Protein AF-A0AAU9SM28-F1 (afdb_monomer_lite)

Secondary structure (DSSP, 8-state):
----TTSSPPEEEEEETTTS---TT--HHHHHHHHHHHHHHTT--S-EEEEEEE-TTS-HHHHHTTTEEEEE--SHHHHHHHHHHHHH-TTTTT---SB---TTTTHHHHSS--

Organism: Thlaspi arvense (NCBI:txid13288)

Structure (mmCIF, N/CA/C/O backbone):
data_AF-A0AAU9SM28-F1
#
_entry.id   AF-A0AAU9SM28-F1
#
loop_
_atom_site.group_PDB
_atom_site.id
_atom_site.type_symbol
_atom_site.label_atom_id
_atom_site.label_alt_id
_atom_site.label_comp_id
_atom_site.label_asym_id
_atom_site.label_entity_id
_atom_site.label_seq_id
_atom_site.pdbx_PDB_ins_code
_atom_site.Cartn_x
_atom_site.Cartn_y
_atom_site.Cartn_z
_atom_site.occupancy
_atom_site.B_iso_or_equiv
_atom_site.auth_seq_id
_atom_site.auth_comp_id
_atom_site.auth_asym_id
_atom_site.auth_atom_id
_atom_site.pdbx_PDB_model_num
ATOM 1 N N . MET A 1 1 ? 11.052 -9.545 -29.480 1.00 44.94 1 MET A N 1
ATOM 2 C CA . MET A 1 1 ? 12.106 -9.578 -28.453 1.00 44.94 1 MET A CA 1
ATOM 3 C C . MET A 1 1 ? 11.352 -9.616 -27.153 1.00 44.94 1 MET A C 1
ATOM 5 O O . MET A 1 1 ? 10.772 -8.601 -26.790 1.00 44.94 1 MET A O 1
ATOM 9 N N . ASP A 1 2 ? 11.218 -10.806 -26.578 1.00 49.59 2 ASP A N 1
ATOM 10 C CA . ASP A 1 2 ? 10.585 -10.969 -25.275 1.00 49.59 2 ASP A CA 1
ATOM 11 C C . ASP A 1 2 ? 11.487 -10.261 -24.266 1.00 49.59 2 ASP A C 1
ATOM 13 O O . ASP A 1 2 ? 12.607 -10.699 -24.010 1.00 49.59 2 ASP A O 1
ATOM 17 N N . MET A 1 3 ? 11.062 -9.080 -23.817 1.00 53.72 3 MET A N 1
ATOM 18 C CA . MET A 1 3 ? 11.718 -8.398 -22.709 1.00 53.72 3 MET A CA 1
ATOM 19 C C . MET A 1 3 ? 11.421 -9.239 -21.474 1.00 53.72 3 MET A C 1
ATOM 21 O O . MET A 1 3 ? 10.258 -9.379 -21.095 1.00 53.72 3 MET A O 1
ATOM 25 N N . ASN A 1 4 ? 12.456 -9.855 -20.910 1.00 57.44 4 ASN A N 1
ATOM 26 C CA . ASN A 1 4 ? 12.329 -10.602 -19.670 1.00 57.44 4 ASN A CA 1
ATOM 27 C C . ASN A 1 4 ? 11.817 -9.654 -18.579 1.00 57.44 4 ASN A C 1
ATOM 29 O O . ASN A 1 4 ? 12.316 -8.541 -18.429 1.00 57.44 4 ASN A O 1
ATOM 33 N N . GLU A 1 5 ? 10.851 -10.127 -17.793 1.00 53.94 5 GLU A N 1
ATOM 34 C CA . GLU A 1 5 ? 10.268 -9.440 -16.625 1.00 53.94 5 GLU A CA 1
ATOM 35 C C . GLU A 1 5 ? 11.333 -8.973 -15.602 1.00 53.94 5 GLU A C 1
ATOM 37 O O . GLU A 1 5 ? 11.053 -8.144 -14.740 1.00 53.94 5 GLU A O 1
ATOM 42 N N . GLU A 1 6 ? 12.564 -9.486 -15.713 1.00 56.78 6 GLU A N 1
ATOM 43 C CA . GLU A 1 6 ? 13.721 -9.166 -14.87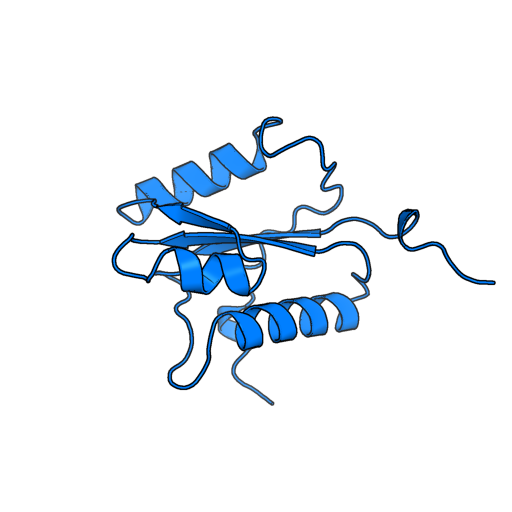2 1.00 56.78 6 GLU A CA 1
ATOM 44 C C . GLU A 1 6 ? 14.376 -7.800 -15.166 1.00 56.78 6 GLU A C 1
ATOM 46 O O . GLU A 1 6 ? 15.046 -7.275 -14.280 1.00 56.78 6 GLU A O 1
ATOM 51 N N . ASP A 1 7 ? 14.166 -7.196 -16.346 1.00 66.00 7 ASP A N 1
ATOM 52 C CA . ASP A 1 7 ? 14.769 -5.893 -16.706 1.00 66.00 7 ASP A CA 1
ATOM 53 C C . ASP A 1 7 ? 13.910 -4.679 -16.294 1.00 66.00 7 ASP A C 1
ATOM 55 O O . ASP A 1 7 ? 14.363 -3.530 -16.349 1.00 66.00 7 ASP A O 1
ATOM 59 N N . GLU A 1 8 ? 12.659 -4.896 -15.881 1.00 77.94 8 GLU A N 1
ATOM 60 C CA . GLU A 1 8 ? 11.769 -3.814 -15.465 1.00 77.94 8 GLU A CA 1
ATOM 61 C C . GLU A 1 8 ? 11.931 -3.490 -13.973 1.00 77.94 8 GLU A C 1
ATOM 63 O O . GLU A 1 8 ? 11.949 -4.361 -13.102 1.00 77.94 8 GLU A O 1
ATOM 68 N N . ALA A 1 9 ? 12.018 -2.195 -13.656 1.00 81.00 9 ALA A N 1
ATOM 69 C CA . ALA A 1 9 ? 12.221 -1.733 -12.289 1.00 81.00 9 ALA A CA 1
ATOM 70 C C . ALA A 1 9 ? 11.097 -2.202 -11.348 1.00 81.00 9 ALA A C 1
ATOM 72 O O . ALA A 1 9 ? 9.911 -1.937 -11.576 1.00 81.00 9 ALA A O 1
ATOM 73 N N . LYS A 1 10 ? 11.490 -2.847 -10.246 1.00 83.25 10 LYS A N 1
ATOM 74 C CA . LYS A 1 10 ? 10.568 -3.278 -9.191 1.00 83.25 10 LYS A CA 1
ATOM 75 C C . LYS A 1 10 ? 9.950 -2.079 -8.480 1.00 83.25 10 LYS A C 1
ATOM 77 O O . LYS A 1 10 ? 10.622 -1.078 -8.219 1.00 83.25 10 LYS A O 1
ATOM 82 N N . THR A 1 11 ? 8.675 -2.211 -8.131 1.00 84.56 11 THR A N 1
ATOM 83 C CA . THR A 1 11 ? 7.893 -1.177 -7.452 1.00 84.56 11 THR A CA 1
ATOM 84 C C . THR A 1 11 ? 7.370 -1.687 -6.116 1.00 84.56 11 THR A C 1
ATOM 86 O O . THR A 1 11 ? 6.781 -2.765 -6.028 1.00 84.56 11 THR A O 1
ATOM 89 N N . CYS A 1 12 ? 7.541 -0.876 -5.075 1.00 85.50 12 CYS A N 1
ATOM 90 C CA . CYS A 1 12 ? 7.094 -1.192 -3.723 1.00 85.50 12 CYS A CA 1
ATOM 91 C C . CYS A 1 12 ? 6.082 -0.144 -3.257 1.00 85.50 12 CYS A C 1
ATOM 93 O O . CYS A 1 12 ? 6.349 1.058 -3.290 1.00 85.50 12 CYS A O 1
ATOM 95 N N . VAL A 1 13 ? 4.898 -0.608 -2.862 1.00 86.25 13 VAL A N 1
ATOM 96 C CA . VAL A 1 13 ? 3.758 0.218 -2.464 1.00 86.25 13 VAL A CA 1
ATOM 97 C C . VAL A 1 13 ? 3.535 0.053 -0.969 1.00 86.25 13 VAL A C 1
ATOM 99 O O . VAL A 1 13 ? 3.286 -1.050 -0.490 1.00 86.25 13 VAL A O 1
ATOM 102 N N . PHE A 1 14 ? 3.600 1.165 -0.242 1.00 86.81 14 PHE A N 1
ATOM 103 C CA . PHE A 1 14 ? 3.306 1.239 1.187 1.00 86.81 14 PHE A CA 1
ATOM 104 C C . PHE A 1 14 ? 1.979 1.976 1.367 1.00 86.81 14 PHE A C 1
ATOM 106 O O . PHE A 1 14 ? 1.846 3.120 0.930 1.00 86.81 14 PHE A O 1
ATOM 113 N N . TRP A 1 15 ? 1.000 1.317 1.979 1.00 87.06 15 TRP A N 1
ATOM 114 C CA . TRP A 1 15 ? -0.390 1.767 2.006 1.00 87.06 15 TRP A CA 1
ATOM 115 C C . TRP A 1 15 ? -0.914 1.885 3.442 1.00 87.06 15 TRP A C 1
ATOM 117 O O . TRP A 1 15 ? -0.945 0.901 4.174 1.00 87.06 15 TRP A O 1
ATOM 127 N N . ASP A 1 16 ? -1.332 3.086 3.855 1.00 87.94 16 ASP A N 1
ATOM 128 C CA . ASP A 1 16 ? -2.056 3.300 5.117 1.00 87.94 16 ASP A CA 1
ATOM 129 C C . ASP A 1 16 ? -3.544 3.004 4.908 1.00 87.94 16 ASP A C 1
ATOM 131 O O . ASP A 1 16 ? -4.233 3.761 4.230 1.00 87.94 16 ASP A O 1
ATOM 135 N N . MET A 1 17 ? -4.053 1.912 5.472 1.00 85.94 17 MET A N 1
ATOM 136 C CA . MET A 1 17 ? -5.452 1.518 5.273 1.00 85.94 17 MET A CA 1
ATOM 137 C C . MET A 1 17 ? -6.439 2.319 6.118 1.00 85.94 17 MET A C 1
ATOM 139 O O . MET A 1 17 ? -7.637 2.253 5.874 1.00 85.94 17 MET A O 1
ATOM 143 N N . GLU A 1 18 ? -5.969 3.046 7.124 1.00 85.44 18 GLU A N 1
ATOM 144 C CA . GLU A 1 18 ? -6.845 3.852 7.972 1.00 85.44 18 GLU A CA 1
ATOM 145 C C . GLU A 1 18 ? -6.987 5.267 7.393 1.00 85.44 18 GLU A C 1
ATOM 147 O O . GLU A 1 18 ? -8.076 5.833 7.397 1.00 85.44 18 GLU A O 1
ATOM 152 N N . ASP A 1 19 ? -5.900 5.829 6.846 1.00 84.62 19 ASP A N 1
ATOM 153 C CA . ASP A 1 19 ? -5.944 7.104 6.113 1.00 84.62 19 ASP A CA 1
ATOM 154 C C . ASP A 1 19 ? -6.461 6.920 4.665 1.00 84.62 19 ASP A C 1
ATOM 156 O O . ASP A 1 19 ? -6.970 7.870 4.065 1.00 84.62 19 ASP A O 1
ATOM 160 N N . CYS A 1 20 ? -6.342 5.719 4.086 1.00 84.06 20 CYS A N 1
ATOM 161 C CA . CYS A 1 20 ? -6.832 5.367 2.747 1.00 84.06 20 CYS A CA 1
ATOM 162 C C . CYS A 1 20 ? -7.568 4.010 2.773 1.00 84.06 20 CYS A C 1
ATOM 164 O O . CYS A 1 20 ? -7.034 3.015 2.276 1.00 84.06 20 CYS A O 1
ATOM 166 N N . PRO A 1 21 ? -8.775 3.926 3.357 1.00 85.00 21 PRO A N 1
ATOM 167 C CA . PRO A 1 21 ? -9.503 2.666 3.478 1.00 85.00 21 PRO A CA 1
ATOM 168 C C . PRO A 1 21 ? -9.956 2.108 2.132 1.00 85.00 21 PRO A C 1
ATOM 170 O O . PRO A 1 21 ? -10.076 2.828 1.139 1.00 85.00 21 PRO A O 1
ATOM 173 N N . ILE A 1 22 ? -10.245 0.802 2.110 1.00 82.25 22 ILE A N 1
ATOM 174 C CA . ILE A 1 22 ? -10.870 0.177 0.944 1.00 82.25 22 ILE A CA 1
ATOM 175 C C . ILE A 1 22 ? -12.275 0.777 0.760 1.00 82.25 22 ILE A C 1
ATOM 177 O O . ILE A 1 22 ? -13.067 0.753 1.704 1.00 82.25 22 ILE A O 1
ATOM 181 N N . PRO A 1 23 ? -12.598 1.271 -0.445 1.00 81.12 23 PRO A N 1
ATOM 182 C CA . PRO A 1 23 ? -13.953 1.626 -0.859 1.00 81.12 23 PRO A CA 1
ATOM 183 C C . PRO A 1 23 ? -15.016 0.583 -0.497 1.00 81.12 23 PRO A C 1
ATOM 185 O O . PRO A 1 23 ? -14.785 -0.618 -0.651 1.00 81.12 23 PRO A O 1
ATOM 188 N N . GLU A 1 24 ? -16.225 1.021 -0.133 1.00 80.62 24 GLU A N 1
ATOM 189 C CA . GLU A 1 24 ? -17.355 0.094 -0.017 1.00 80.62 24 GLU A CA 1
ATOM 190 C C . GLU A 1 24 ? -17.573 -0.674 -1.330 1.00 80.62 24 GLU A C 1
ATOM 192 O O . GLU A 1 24 ? -17.517 -0.117 -2.426 1.00 80.62 24 GLU A O 1
ATOM 197 N N . GLY A 1 25 ? -17.803 -1.984 -1.219 1.00 80.25 25 GLY A N 1
ATOM 198 C CA . GLY A 1 25 ? -18.009 -2.865 -2.370 1.00 80.25 25 GLY A CA 1
ATOM 199 C C . GLY A 1 25 ? -16.730 -3.322 -3.081 1.00 80.25 25 GLY A C 1
ATOM 200 O O . GLY A 1 25 ? -16.815 -4.206 -3.935 1.00 80.25 25 GLY A O 1
ATOM 201 N N . LEU A 1 26 ? -15.551 -2.803 -2.718 1.00 84.00 26 LEU A N 1
ATOM 202 C CA . LEU A 1 26 ? -14.273 -3.337 -3.192 1.00 84.00 26 LEU A CA 1
ATOM 203 C C . LEU A 1 26 ? -13.658 -4.321 -2.197 1.00 84.00 26 LEU A C 1
ATOM 205 O O . LEU A 1 26 ? -13.885 -4.280 -0.992 1.00 84.00 26 LEU A O 1
ATOM 209 N N . ASN A 1 27 ? -12.846 -5.225 -2.742 1.00 87.56 27 ASN A N 1
ATOM 210 C CA . ASN A 1 27 ? -12.071 -6.204 -1.989 1.00 87.56 27 ASN A CA 1
ATOM 211 C C . ASN A 1 27 ? -10.560 -6.027 -2.251 1.00 87.56 27 ASN A C 1
ATOM 213 O O . ASN A 1 27 ? -10.185 -5.408 -3.252 1.00 87.56 27 ASN A O 1
ATOM 217 N N . PRO A 1 28 ? -9.673 -6.601 -1.416 1.00 88.19 28 PRO A N 1
ATOM 218 C CA . PRO A 1 28 ? -8.223 -6.507 -1.572 1.00 88.19 28 PRO A CA 1
ATOM 219 C C . PRO A 1 28 ? -7.713 -6.963 -2.941 1.00 88.19 28 PRO A C 1
ATOM 221 O O . PRO A 1 28 ? -6.786 -6.364 -3.471 1.00 88.19 28 PRO A O 1
ATOM 224 N N . HIS A 1 29 ? -8.354 -7.954 -3.570 1.00 90.75 29 HIS A N 1
ATOM 225 C CA . HIS A 1 29 ? -8.000 -8.387 -4.928 1.00 90.75 29 HIS A CA 1
ATOM 226 C C . HIS A 1 29 ? -8.265 -7.286 -5.964 1.00 90.75 29 HIS A C 1
ATOM 228 O O . HIS A 1 29 ? -7.467 -7.071 -6.875 1.00 90.75 29 HIS A O 1
ATOM 234 N N . SER A 1 30 ? -9.380 -6.570 -5.823 1.00 89.94 30 SER A N 1
ATOM 235 C CA . SER A 1 30 ? -9.727 -5.436 -6.683 1.00 89.94 30 SER A CA 1
ATOM 236 C C . SER A 1 30 ? -8.750 -4.285 -6.467 1.00 89.94 30 SER A C 1
ATOM 238 O O . SER A 1 30 ? -8.256 -3.715 -7.435 1.00 89.94 30 SER A O 1
ATOM 240 N N . VAL A 1 31 ? -8.394 -4.004 -5.210 1.00 87.88 31 VAL A N 1
ATOM 241 C CA . VAL A 1 31 ? -7.388 -2.991 -4.858 1.00 87.88 31 VAL A CA 1
ATOM 242 C C . VAL A 1 31 ? -6.024 -3.339 -5.456 1.00 87.88 31 VAL A C 1
ATOM 244 O O . VAL A 1 31 ? -5.437 -2.506 -6.141 1.00 87.88 31 VAL A O 1
ATOM 247 N N . TYR A 1 32 ? -5.557 -4.581 -5.293 1.00 90.06 32 TYR A N 1
ATOM 248 C CA . TYR A 1 32 ? -4.307 -5.063 -5.885 1.00 90.06 32 TYR A CA 1
ATOM 249 C C . TYR A 1 32 ? -4.286 -4.856 -7.406 1.00 90.06 32 TYR A C 1
ATOM 251 O O . TYR A 1 32 ? -3.343 -4.282 -7.957 1.00 90.06 32 TYR A O 1
ATOM 259 N N . ARG A 1 33 ? -5.358 -5.272 -8.096 1.00 91.06 33 ARG A N 1
ATOM 260 C CA . ARG A 1 33 ? -5.489 -5.110 -9.552 1.00 91.06 33 ARG A CA 1
ATOM 261 C C . ARG A 1 33 ? -5.489 -3.643 -9.974 1.00 91.06 33 ARG A C 1
ATOM 263 O O . ARG A 1 33 ? -4.813 -3.307 -10.943 1.00 91.06 33 ARG A O 1
ATOM 270 N N . ASN A 1 34 ? -6.208 -2.785 -9.254 1.00 88.56 34 ASN A N 1
ATOM 271 C CA . ASN A 1 34 ? -6.289 -1.357 -9.554 1.00 88.56 34 ASN A CA 1
ATOM 272 C C . ASN A 1 34 ? -4.935 -0.668 -9.369 1.00 88.56 34 ASN A C 1
ATOM 274 O O . ASN A 1 34 ? -4.522 0.099 -10.236 1.00 88.56 34 ASN A O 1
ATOM 278 N N . ILE A 1 35 ? -4.209 -0.988 -8.293 1.00 86.94 35 ILE A N 1
ATOM 279 C CA . ILE A 1 35 ? -2.857 -0.470 -8.055 1.00 86.94 35 ILE A CA 1
ATOM 280 C C . ILE A 1 35 ? -1.918 -0.911 -9.182 1.00 86.94 35 ILE A C 1
ATOM 282 O O . ILE A 1 35 ? -1.250 -0.066 -9.777 1.00 86.94 35 ILE A O 1
ATOM 286 N N . ARG A 1 36 ? -1.907 -2.203 -9.547 1.00 88.19 36 ARG A N 1
ATOM 287 C CA . ARG A 1 36 ? -1.088 -2.689 -10.671 1.00 88.19 36 ARG A CA 1
ATOM 288 C C . ARG A 1 36 ? -1.441 -2.012 -11.993 1.00 88.19 36 ARG A C 1
ATOM 290 O O . ARG A 1 36 ? -0.537 -1.616 -12.721 1.00 88.19 36 ARG A O 1
ATOM 297 N N . ALA A 1 37 ? -2.727 -1.854 -12.300 1.00 87.62 37 ALA A N 1
ATOM 298 C CA . ALA A 1 37 ? -3.170 -1.191 -13.524 1.00 87.62 37 ALA A CA 1
ATOM 299 C C . ALA A 1 37 ? -2.744 0.287 -13.556 1.00 87.62 37 ALA A C 1
ATOM 301 O O . ALA A 1 37 ? -2.219 0.759 -14.563 1.00 87.62 37 ALA A O 1
ATOM 302 N N . ALA A 1 38 ? -2.904 1.009 -12.443 1.00 86.25 38 ALA A N 1
ATOM 303 C CA . ALA A 1 38 ? -2.490 2.404 -12.327 1.00 86.25 38 ALA A CA 1
ATOM 304 C C . ALA A 1 38 ? -0.968 2.575 -12.475 1.00 86.25 38 ALA A C 1
ATOM 306 O O . ALA A 1 38 ? -0.515 3.505 -13.145 1.00 86.25 38 ALA A O 1
ATOM 307 N N . LEU A 1 39 ? -0.178 1.667 -11.893 1.00 85.25 39 LEU A N 1
ATOM 308 C CA . LEU A 1 39 ? 1.279 1.638 -12.035 1.00 85.25 39 LEU A CA 1
ATOM 309 C C . LEU A 1 39 ? 1.702 1.345 -13.482 1.00 85.25 39 LEU A C 1
ATOM 311 O O . LEU A 1 39 ? 2.496 2.099 -14.048 1.00 85.25 39 LEU A O 1
ATOM 315 N N . ALA A 1 40 ? 1.098 0.339 -14.119 1.00 86.62 40 ALA A N 1
ATOM 316 C CA . ALA A 1 40 ? 1.377 -0.018 -15.509 1.00 86.62 40 ALA A CA 1
ATOM 317 C C . ALA A 1 40 ? 1.035 1.118 -16.489 1.00 86.62 40 ALA A C 1
ATOM 319 O O . ALA A 1 40 ? 1.806 1.384 -17.415 1.00 86.62 40 ALA A O 1
ATOM 320 N N . ASN A 1 41 ? -0.070 1.836 -16.254 1.00 86.38 41 ASN A N 1
ATOM 321 C CA . ASN A 1 41 ? -0.464 3.016 -17.035 1.00 86.38 41 ASN A CA 1
ATOM 322 C C . ASN A 1 41 ? 0.540 4.173 -16.909 1.00 86.38 41 ASN A C 1
ATOM 324 O O . ASN A 1 41 ? 0.662 4.982 -17.826 1.00 86.38 41 ASN A O 1
ATOM 328 N N . LYS A 1 42 ? 1.285 4.239 -15.800 1.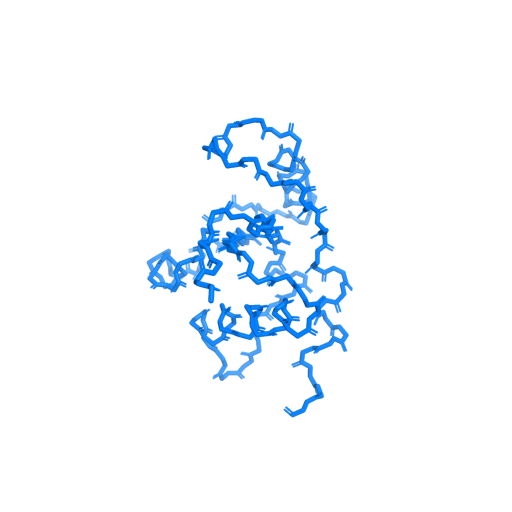00 82.12 42 LYS A N 1
ATOM 329 C CA . LYS A 1 42 ? 2.393 5.184 -15.595 1.00 82.12 42 LYS A CA 1
ATOM 330 C C . LYS A 1 42 ? 3.743 4.667 -16.111 1.00 82.12 42 LYS A C 1
ATOM 332 O O . LYS A 1 42 ? 4.738 5.372 -15.994 1.00 82.12 42 LYS A O 1
ATOM 337 N N . GLY A 1 43 ? 3.781 3.466 -16.692 1.00 83.88 43 GLY A N 1
ATOM 338 C CA . GLY A 1 43 ? 4.993 2.844 -17.229 1.00 83.88 43 GLY A CA 1
ATOM 339 C C . GLY A 1 43 ? 5.757 1.962 -16.237 1.00 83.88 43 GLY A C 1
ATOM 340 O O . GLY A 1 43 ? 6.767 1.382 -16.621 1.00 83.88 43 GLY A O 1
ATOM 341 N N . TYR A 1 44 ? 5.276 1.804 -15.000 1.00 84.31 44 TYR A N 1
ATOM 342 C CA . TYR A 1 44 ? 5.850 0.873 -14.025 1.00 84.31 44 TYR A CA 1
ATOM 343 C C . TYR A 1 44 ? 5.249 -0.515 -14.238 1.00 84.31 44 TYR A C 1
ATOM 345 O O . TYR A 1 44 ? 4.151 -0.811 -13.765 1.00 84.31 44 TYR A O 1
ATOM 353 N N . ARG A 1 45 ? 5.939 -1.342 -15.020 1.00 85.44 45 ARG A N 1
ATOM 354 C CA . ARG A 1 45 ? 5.430 -2.650 -15.456 1.00 85.44 45 ARG A CA 1
ATOM 355 C C . ARG A 1 45 ? 6.074 -3.843 -14.745 1.00 85.44 45 ARG A C 1
ATOM 357 O O . ARG A 1 45 ? 5.474 -4.917 -14.751 1.00 85.44 45 ARG A O 1
ATOM 364 N N . GLY A 1 46 ? 7.188 -3.607 -14.047 1.00 85.38 46 GLY A N 1
ATOM 365 C CA . GLY A 1 46 ? 7.909 -4.624 -13.290 1.00 85.38 46 GLY A CA 1
ATOM 366 C C . GLY A 1 46 ? 7.145 -5.150 -12.075 1.00 85.38 46 GLY A C 1
ATOM 367 O O . GLY A 1 46 ? 5.994 -4.791 -11.804 1.00 85.38 46 GLY A O 1
ATOM 368 N N . GLU A 1 47 ? 7.814 -6.014 -11.314 1.00 86.94 47 GLU A N 1
ATOM 369 C CA . GLU A 1 47 ? 7.246 -6.652 -10.126 1.00 86.94 47 GLU A CA 1
ATOM 370 C C . GLU A 1 47 ? 6.700 -5.614 -9.125 1.00 86.94 47 GLU A C 1
ATOM 372 O O . GLU A 1 47 ? 7.399 -4.671 -8.745 1.00 86.94 47 GLU A O 1
ATOM 377 N N . VAL A 1 48 ? 5.456 -5.806 -8.666 1.00 86.75 48 VAL A N 1
ATOM 378 C CA . VAL A 1 48 ? 4.797 -4.928 -7.686 1.00 86.75 48 VAL A CA 1
ATOM 379 C C . VAL A 1 48 ? 4.626 -5.664 -6.364 1.00 86.75 48 VAL A C 1
ATOM 381 O O . VAL A 1 48 ? 3.929 -6.676 -6.298 1.00 86.75 48 VAL A O 1
ATOM 384 N N . THR A 1 49 ? 5.217 -5.121 -5.301 1.00 88.19 49 THR A N 1
ATOM 385 C CA . THR A 1 49 ? 5.005 -5.571 -3.917 1.00 88.19 49 THR A CA 1
ATOM 386 C C . THR A 1 49 ? 4.148 -4.546 -3.180 1.00 88.19 49 THR A C 1
ATOM 388 O O . THR A 1 49 ? 4.439 -3.353 -3.244 1.00 88.19 49 THR A O 1
ATOM 391 N N . ILE A 1 50 ? 3.093 -4.988 -2.488 1.00 88.81 50 ILE A N 1
ATOM 392 C CA . ILE A 1 50 ? 2.172 -4.106 -1.756 1.00 88.81 50 ILE A CA 1
ATOM 393 C C . ILE A 1 50 ? 2.157 -4.493 -0.278 1.00 88.81 50 ILE A C 1
ATOM 395 O O . ILE A 1 50 ? 1.834 -5.630 0.067 1.00 88.81 50 ILE A O 1
ATOM 399 N N . THR A 1 51 ? 2.451 -3.523 0.582 1.00 88.69 51 THR A N 1
ATOM 400 C CA . THR A 1 51 ? 2.415 -3.653 2.038 1.00 88.69 51 THR A CA 1
ATOM 401 C C . THR A 1 51 ? 1.394 -2.679 2.606 1.00 88.69 51 THR A C 1
ATOM 403 O O . THR A 1 51 ? 1.524 -1.462 2.460 1.00 88.69 51 THR A O 1
ATOM 406 N N . ALA A 1 52 ? 0.375 -3.222 3.259 1.00 88.50 52 ALA A N 1
ATOM 407 C CA . ALA A 1 52 ? -0.700 -2.482 3.887 1.00 88.50 52 ALA A CA 1
ATOM 408 C C . ALA A 1 52 ? -0.475 -2.373 5.400 1.00 88.50 52 ALA A C 1
ATOM 410 O O . ALA A 1 52 ? -0.078 -3.338 6.049 1.00 88.50 52 ALA A O 1
ATOM 411 N N . TYR A 1 53 ? -0.756 -1.206 5.969 1.00 88.81 53 TYR A N 1
ATOM 412 C CA . TYR A 1 53 ? -0.600 -0.905 7.388 1.00 88.81 53 TYR A CA 1
ATOM 413 C C . TYR A 1 53 ? -1.951 -0.512 7.972 1.00 88.81 53 TYR A C 1
ATOM 415 O O . TYR A 1 53 ? -2.548 0.476 7.545 1.00 88.81 53 TYR A O 1
ATOM 423 N N . GLY A 1 54 ? -2.425 -1.266 8.956 1.00 86.56 54 GLY A N 1
ATOM 424 C CA . GLY A 1 54 ? -3.734 -1.058 9.579 1.00 86.56 54 GLY A CA 1
ATOM 425 C C . GLY A 1 54 ? -4.034 -2.136 10.614 1.00 86.56 54 GLY A C 1
ATOM 426 O O . GLY A 1 54 ? -3.187 -2.992 10.870 1.00 86.56 54 GLY A O 1
ATOM 427 N N . ASP A 1 55 ? -5.200 -2.081 11.254 1.00 78.81 55 ASP A N 1
ATOM 428 C CA . ASP A 1 55 ? -5.468 -2.918 12.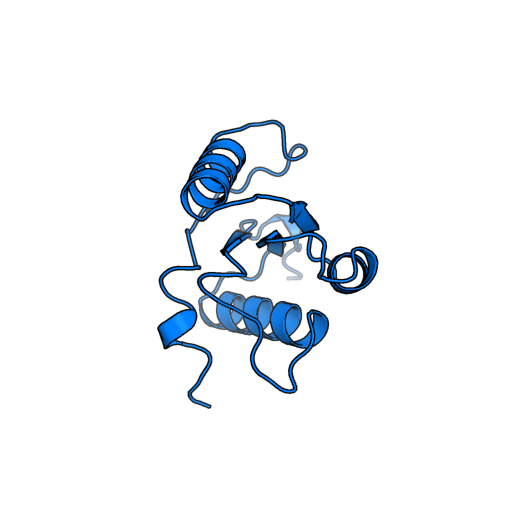430 1.00 78.81 55 ASP A CA 1
ATOM 429 C C . ASP A 1 55 ? -5.932 -4.360 12.108 1.00 78.81 55 ASP A C 1
ATOM 431 O O . ASP A 1 55 ? -6.522 -4.648 11.065 1.00 78.81 55 ASP A O 1
ATOM 435 N N . LYS A 1 56 ? -5.706 -5.286 13.055 1.00 57.50 56 LYS A N 1
ATOM 436 C CA . LYS A 1 56 ? -5.941 -6.748 12.939 1.00 57.50 56 LYS A CA 1
ATOM 437 C C . LYS A 1 56 ? -7.409 -7.169 12.853 1.00 57.50 56 LYS A C 1
ATOM 439 O O . LYS A 1 56 ? -7.689 -8.350 12.656 1.00 57.50 56 LYS A O 1
ATOM 444 N N . ASN A 1 57 ? -8.344 -6.236 13.030 1.00 57.97 57 ASN A N 1
ATOM 445 C CA . ASN A 1 57 ? -9.774 -6.519 12.865 1.00 57.97 57 ASN A CA 1
ATOM 446 C C . ASN A 1 57 ? -10.129 -6.807 11.398 1.00 57.97 57 ASN A C 1
ATOM 448 O O . ASN A 1 57 ? -11.207 -7.318 11.102 1.00 57.97 57 ASN A O 1
ATOM 452 N N . GLN A 1 58 ? -9.205 -6.516 10.484 1.00 62.53 58 GLN A N 1
ATOM 453 C CA . GLN A 1 58 ? -9.248 -6.985 9.115 1.00 62.53 58 GLN A CA 1
ATOM 454 C C . GLN A 1 58 ? -8.721 -8.423 9.051 1.00 62.53 58 GLN A C 1
ATOM 456 O O . GLN A 1 58 ? -7.631 -8.716 9.534 1.00 62.53 58 GLN A O 1
ATOM 461 N N . ILE A 1 59 ? -9.520 -9.333 8.487 1.00 62.72 59 ILE A N 1
ATOM 462 C CA . ILE A 1 59 ? -9.255 -10.780 8.449 1.00 62.72 59 ILE A CA 1
ATOM 463 C C . ILE A 1 59 ? -7.851 -11.026 7.850 1.00 62.72 59 ILE A C 1
ATOM 465 O O . ILE A 1 59 ? -7.682 -10.798 6.652 1.00 62.72 59 ILE A O 1
ATOM 469 N N . PRO A 1 60 ? -6.853 -11.504 8.623 1.00 59.75 60 PRO A N 1
ATOM 470 C CA . PRO A 1 60 ? -5.454 -11.553 8.177 1.00 59.75 60 PRO A CA 1
ATOM 471 C C . PRO A 1 60 ? -5.227 -12.320 6.861 1.00 59.75 60 PRO A C 1
ATOM 473 O O . PRO A 1 60 ? -4.461 -11.878 6.013 1.00 59.75 60 PRO A O 1
ATOM 476 N N . GLY A 1 61 ? -5.987 -13.392 6.607 1.00 72.50 61 GLY A N 1
ATOM 477 C CA . GLY A 1 61 ? -5.898 -14.150 5.349 1.00 72.50 61 GLY A CA 1
ATOM 478 C C . GLY A 1 61 ? -6.534 -13.469 4.126 1.00 72.50 61 GLY A C 1
ATOM 479 O O . GLY A 1 61 ? -6.291 -13.869 2.988 1.00 72.50 61 GLY A O 1
ATOM 480 N N . TYR A 1 62 ? -7.353 -12.434 4.324 1.00 82.12 62 TYR A N 1
ATOM 481 C CA . TYR A 1 62 ? -8.076 -11.769 3.239 1.00 82.12 62 TYR A CA 1
ATOM 482 C C . TYR A 1 62 ? -7.156 -10.918 2.355 1.00 82.12 62 TYR A C 1
ATOM 484 O O . TYR A 1 62 ? -7.338 -10.879 1.140 1.00 82.12 62 TYR A O 1
ATOM 492 N N . PHE A 1 63 ? -6.136 -10.295 2.947 1.00 86.75 63 PHE A N 1
ATOM 493 C CA . PHE A 1 63 ? -5.137 -9.500 2.228 1.00 86.75 63 PHE A CA 1
ATOM 494 C C . PHE A 1 63 ? -4.027 -10.369 1.645 1.00 86.75 63 PHE A C 1
ATOM 496 O O . PHE A 1 63 ? -3.671 -10.207 0.478 1.00 86.75 63 PHE A O 1
ATOM 503 N N . GLU A 1 64 ? -3.554 -11.349 2.415 1.00 87.75 64 GLU A N 1
ATOM 504 C CA . GLU A 1 64 ? -2.507 -12.272 1.974 1.00 87.75 64 GLU A CA 1
ATOM 505 C C . GLU A 1 64 ? -2.941 -13.067 0.734 1.00 87.75 64 GLU A C 1
ATOM 507 O O . GLU A 1 64 ? -2.172 -13.191 -0.216 1.00 87.75 64 GLU A O 1
ATOM 512 N N . SER A 1 65 ? -4.204 -13.516 0.681 1.00 89.94 65 SER A N 1
ATOM 513 C CA . SER A 1 65 ? -4.754 -14.196 -0.506 1.00 89.94 65 SER A CA 1
ATOM 514 C C . SER A 1 65 ? -4.761 -13.325 -1.771 1.00 89.94 65 SER A C 1
ATOM 516 O O . SER A 1 65 ? -4.672 -13.857 -2.874 1.00 89.94 65 SER A O 1
ATOM 518 N N . ALA A 1 66 ? -4.804 -11.997 -1.617 1.00 90.25 66 ALA A N 1
ATOM 519 C CA . ALA A 1 66 ? -4.719 -11.035 -2.712 1.00 90.25 66 ALA A CA 1
ATOM 520 C C . ALA A 1 66 ? -3.274 -10.654 -3.086 1.00 90.25 66 ALA A C 1
ATOM 522 O O . ALA A 1 66 ? -3.082 -9.841 -3.989 1.00 90.25 66 ALA A O 1
ATOM 523 N N . GLY A 1 67 ? -2.264 -11.196 -2.394 1.00 90.44 67 GLY A N 1
ATOM 524 C CA . GLY A 1 67 ? -0.861 -10.818 -2.575 1.00 90.44 67 GLY A CA 1
ATOM 525 C C . GLY A 1 67 ? -0.487 -9.488 -1.914 1.00 90.44 67 GLY A C 1
ATOM 526 O O . GLY A 1 67 ? 0.446 -8.825 -2.367 1.00 90.44 67 GLY A O 1
ATOM 527 N N . ILE A 1 68 ? -1.222 -9.074 -0.874 1.00 89.31 68 ILE A N 1
ATOM 528 C CA . ILE A 1 68 ? -0.949 -7.863 -0.092 1.00 89.31 68 ILE A CA 1
ATOM 529 C C . ILE A 1 68 ? -0.478 -8.267 1.308 1.00 89.31 68 ILE A C 1
ATOM 531 O O . ILE A 1 68 ? -1.198 -8.942 2.042 1.00 89.31 68 ILE A O 1
ATOM 535 N N . SER A 1 69 ? 0.711 -7.811 1.700 1.00 89.44 69 SER A N 1
ATOM 536 C CA . SER A 1 69 ? 1.256 -8.047 3.039 1.00 89.44 69 SER A CA 1
ATOM 537 C C . SER A 1 69 ? 0.601 -7.110 4.047 1.00 89.44 69 SER A C 1
ATOM 539 O O . SER A 1 69 ? 0.740 -5.894 3.931 1.00 89.44 69 SER A O 1
ATOM 541 N N . LEU A 1 70 ? -0.088 -7.651 5.052 1.00 87.94 70 LEU A N 1
ATOM 542 C CA . LEU A 1 70 ? -0.703 -6.856 6.114 1.00 87.94 70 LEU A CA 1
ATOM 543 C C . LEU A 1 70 ? 0.237 -6.729 7.319 1.00 87.94 70 LEU A C 1
ATOM 545 O O . LEU A 1 70 ? 0.578 -7.719 7.963 1.00 87.94 70 LEU A O 1
ATOM 549 N N . ILE A 1 71 ? 0.611 -5.498 7.667 1.00 88.06 71 ILE A N 1
ATOM 550 C CA . ILE A 1 71 ? 1.382 -5.174 8.865 1.00 88.06 71 ILE A CA 1
ATOM 551 C C . ILE A 1 71 ? 0.472 -4.474 9.879 1.00 88.06 71 ILE A C 1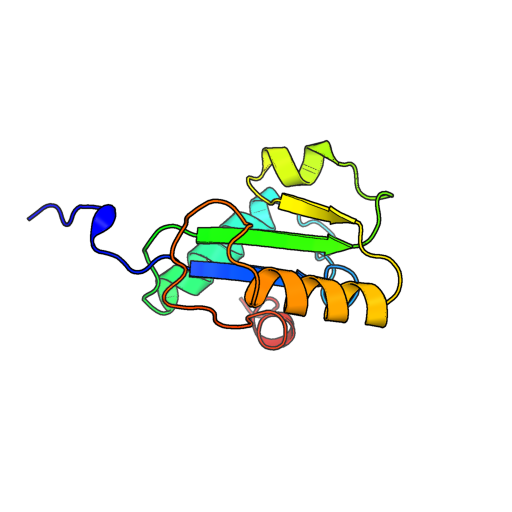
ATOM 553 O O . ILE A 1 71 ? 0.099 -3.313 9.687 1.00 88.06 71 ILE A O 1
ATOM 557 N N . PRO A 1 72 ? 0.168 -5.134 11.009 1.00 85.56 72 PRO A N 1
ATOM 558 C CA . PRO A 1 72 ? -0.501 -4.501 12.128 1.00 85.56 72 PRO A CA 1
ATOM 559 C C . PRO A 1 72 ? 0.312 -3.325 12.653 1.00 85.56 72 PRO A C 1
ATOM 561 O O . PRO A 1 72 ? 1.420 -3.498 13.169 1.00 85.56 72 PRO A O 1
ATOM 564 N N . ALA A 1 73 ? -0.243 -2.128 12.551 1.00 81.19 73 ALA A N 1
ATOM 565 C CA . ALA A 1 73 ? 0.373 -0.935 13.098 1.00 81.19 73 ALA A CA 1
ATOM 566 C C . ALA A 1 73 ? -0.732 -0.047 13.673 1.00 81.19 73 ALA A C 1
ATOM 568 O O . ALA A 1 73 ? -1.713 0.222 12.992 1.00 81.19 73 ALA A O 1
ATOM 569 N N . GLY A 1 74 ? -0.586 0.309 14.954 1.00 83.44 74 GLY A N 1
ATOM 570 C CA . GLY A 1 74 ? -1.651 0.877 15.788 1.00 83.44 74 GLY A CA 1
ATOM 571 C C . GLY A 1 74 ? -2.113 2.270 15.357 1.00 83.44 74 GLY A C 1
ATOM 572 O O . GLY A 1 74 ? -2.686 2.458 14.287 1.00 83.44 74 GLY A O 1
ATOM 573 N N . ASP A 1 75 ? -1.904 3.274 16.206 1.00 88.62 75 ASP A N 1
ATOM 574 C CA . ASP A 1 75 ? -2.307 4.640 15.869 1.00 88.62 75 ASP A CA 1
ATOM 575 C C . ASP A 1 75 ? -1.565 5.195 14.633 1.00 88.62 75 ASP A C 1
ATOM 577 O O . ASP A 1 75 ? -0.572 4.641 14.151 1.00 88.62 75 ASP A O 1
ATOM 581 N N . LYS A 1 76 ? -2.045 6.334 14.121 1.00 85.88 76 LYS A N 1
ATOM 582 C CA . LYS A 1 76 ? -1.494 7.009 12.935 1.00 85.88 76 LYS A CA 1
ATOM 583 C C . LYS A 1 76 ? 0.021 7.207 13.009 1.00 85.88 76 LYS A C 1
ATOM 585 O O . LYS A 1 76 ? 0.725 7.049 12.012 1.00 85.88 76 LYS A O 1
ATOM 590 N N . TYR A 1 77 ? 0.539 7.541 14.186 1.00 87.31 77 TYR A N 1
ATOM 591 C CA . TYR A 1 77 ? 1.962 7.775 14.363 1.00 87.31 77 TYR A CA 1
ATOM 592 C C . TYR A 1 77 ? 2.756 6.462 14.357 1.00 87.31 77 TYR A C 1
ATOM 594 O O . TYR A 1 77 ? 3.834 6.401 13.760 1.00 87.31 77 TYR A O 1
ATOM 602 N N . ALA A 1 78 ? 2.217 5.395 14.951 1.00 89.25 78 ALA A N 1
ATOM 603 C CA . ALA A 1 78 ? 2.790 4.057 14.877 1.00 89.25 78 ALA A CA 1
ATOM 604 C C . ALA A 1 78 ? 2.837 3.535 13.430 1.00 89.25 78 ALA A C 1
ATOM 606 O O . ALA A 1 78 ? 3.882 3.029 13.014 1.00 89.25 78 ALA A O 1
ATOM 607 N N . ARG A 1 79 ? 1.763 3.719 12.647 1.00 88.19 79 ARG A N 1
ATOM 608 C CA . ARG A 1 79 ? 1.714 3.354 11.216 1.00 88.19 79 ARG A CA 1
ATOM 609 C C . ARG A 1 79 ? 2.735 4.119 10.391 1.00 88.19 79 ARG A C 1
ATOM 611 O O . ARG A 1 79 ? 3.569 3.501 9.734 1.00 88.19 79 ARG A O 1
ATOM 618 N N . PHE A 1 80 ? 2.759 5.446 10.510 1.00 84.38 80 PHE A N 1
ATOM 619 C CA . PHE A 1 80 ? 3.730 6.284 9.805 1.00 84.38 80 PHE A CA 1
ATOM 620 C C . PHE A 1 80 ? 5.178 5.923 10.163 1.00 84.38 80 PHE A C 1
ATOM 622 O O . PHE A 1 80 ? 6.034 5.768 9.289 1.00 84.38 80 PHE A O 1
ATOM 629 N N . ARG A 1 81 ? 5.467 5.746 11.461 1.00 85.81 81 ARG A N 1
ATOM 630 C CA . ARG A 1 81 ? 6.790 5.324 11.933 1.00 85.81 81 ARG A CA 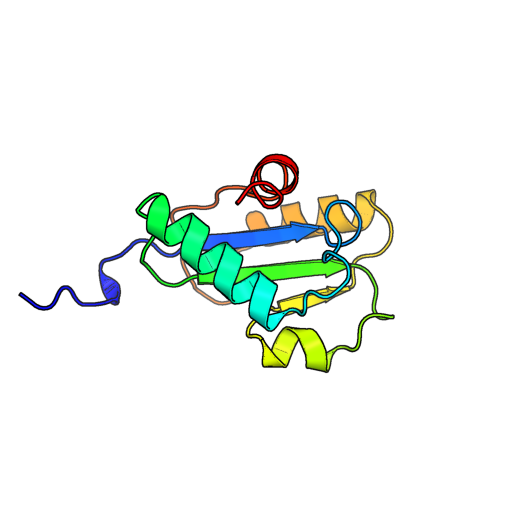1
ATOM 631 C C . ARG A 1 81 ? 7.167 3.971 11.334 1.00 85.81 81 ARG A C 1
ATOM 633 O O . ARG A 1 81 ? 8.314 3.812 10.925 1.00 85.81 81 ARG A O 1
ATOM 640 N N . ARG A 1 82 ? 6.231 3.019 11.287 1.00 87.75 82 ARG A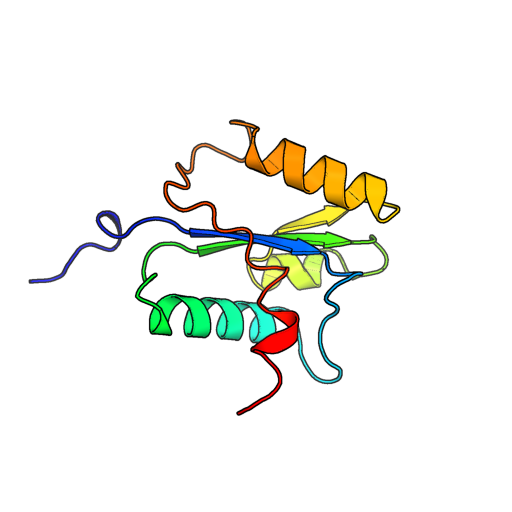 N 1
ATOM 641 C CA . ARG A 1 82 ? 6.463 1.681 10.742 1.00 87.75 82 ARG A CA 1
ATOM 642 C C . ARG A 1 82 ? 6.727 1.718 9.238 1.00 87.75 82 ARG A C 1
ATOM 644 O O . ARG A 1 82 ? 7.764 1.210 8.836 1.00 87.75 82 ARG A O 1
ATOM 651 N N . MET A 1 83 ? 5.886 2.389 8.447 1.00 86.12 83 MET A N 1
ATOM 652 C CA . MET A 1 83 ? 6.117 2.588 7.007 1.00 86.12 83 MET A CA 1
ATOM 653 C C . MET A 1 83 ? 7.489 3.187 6.733 1.00 86.12 83 MET A C 1
ATOM 655 O O . MET A 1 83 ? 8.217 2.722 5.865 1.00 86.12 83 MET A O 1
ATOM 659 N N . ARG A 1 84 ? 7.871 4.210 7.505 1.00 82.25 84 ARG A N 1
ATOM 660 C CA . ARG A 1 84 ? 9.188 4.828 7.373 1.00 82.25 84 ARG A CA 1
ATOM 661 C C . ARG A 1 84 ? 10.303 3.835 7.698 1.00 82.25 84 ARG A C 1
ATOM 663 O O . ARG A 1 84 ? 11.300 3.809 6.997 1.00 82.25 84 ARG A O 1
ATOM 670 N N . LEU A 1 85 ? 10.173 3.040 8.756 1.00 83.62 85 LEU A N 1
ATOM 671 C CA . LEU A 1 85 ? 11.187 2.034 9.081 1.00 83.62 85 LEU A CA 1
ATOM 672 C C . LEU A 1 85 ? 11.299 0.981 7.982 1.00 83.62 85 LEU A C 1
ATOM 674 O O . LEU A 1 85 ? 12.407 0.663 7.582 1.00 83.62 85 LEU A O 1
ATOM 678 N N . ASP A 1 86 ? 10.178 0.500 7.465 1.00 81.69 86 ASP A N 1
ATOM 679 C CA . ASP A 1 86 ? 10.137 -0.516 6.416 1.00 81.69 86 ASP A CA 1
ATOM 680 C C . ASP A 1 86 ? 10.671 0.012 5.072 1.00 81.69 86 ASP A C 1
ATOM 682 O O . ASP A 1 86 ? 11.353 -0.715 4.362 1.00 81.69 86 ASP A O 1
ATOM 686 N N . PHE A 1 87 ? 10.459 1.295 4.763 1.00 76.56 87 PHE A N 1
ATOM 687 C CA . PHE A 1 87 ? 11.051 1.966 3.600 1.00 76.56 87 PHE A CA 1
ATOM 688 C C . PHE A 1 87 ? 12.583 2.058 3.682 1.00 76.56 87 PHE A C 1
ATOM 690 O O . PHE A 1 87 ? 13.267 1.953 2.669 1.00 76.56 87 PHE A O 1
ATOM 697 N N . TRP A 1 88 ? 13.123 2.305 4.879 1.00 69.31 88 TRP A N 1
ATOM 698 C CA . TRP A 1 88 ? 14.562 2.489 5.104 1.00 69.31 88 TRP A CA 1
ATOM 699 C C . TRP A 1 88 ? 15.278 1.197 5.534 1.00 69.31 88 TRP A C 1
ATOM 701 O O . TRP A 1 88 ? 16.503 1.196 5.659 1.00 69.31 88 TRP A O 1
ATOM 711 N N . SER A 1 89 ? 14.543 0.110 5.791 1.00 63.91 89 SER A N 1
ATOM 712 C CA . SER A 1 89 ? 15.109 -1.140 6.294 1.00 63.91 89 SER A CA 1
ATOM 713 C C . SER A 1 89 ? 15.478 -2.092 5.154 1.00 63.91 89 SER A C 1
ATOM 715 O O . SER A 1 89 ? 14.641 -2.372 4.300 1.00 63.91 89 SER A O 1
ATOM 717 N N . PRO A 1 90 ? 16.673 -2.704 5.187 1.00 54.50 90 PRO A N 1
ATOM 718 C CA . PRO A 1 90 ? 17.049 -3.760 4.249 1.00 54.50 90 PRO A CA 1
ATOM 719 C C . PRO A 1 90 ? 16.372 -5.119 4.533 1.00 54.50 90 PRO A C 1
ATOM 721 O O . PRO A 1 90 ? 16.630 -6.085 3.821 1.00 54.50 90 PRO A O 1
ATOM 724 N N . THR A 1 91 ? 15.544 -5.244 5.582 1.00 48.94 91 THR A N 1
ATOM 725 C CA . THR A 1 91 ? 15.005 -6.540 6.051 1.00 48.94 91 THR A CA 1
ATOM 726 C C . THR A 1 91 ? 13.624 -6.934 5.528 1.00 48.94 91 THR A C 1
ATOM 728 O O . THR A 1 91 ? 13.169 -8.028 5.862 1.00 48.94 91 THR A O 1
ATOM 731 N N . ILE A 1 92 ? 12.964 -6.135 4.682 1.00 51.72 92 ILE A N 1
ATOM 732 C CA . ILE A 1 92 ? 11.862 -6.670 3.863 1.00 51.72 92 ILE A CA 1
ATOM 733 C C . ILE A 1 92 ? 12.506 -7.395 2.679 1.00 51.72 92 ILE A C 1
ATOM 735 O O . ILE A 1 92 ? 12.703 -6.819 1.618 1.00 51.72 92 ILE A O 1
ATOM 739 N N . GLU A 1 93 ? 12.957 -8.621 2.956 1.00 46.50 93 GLU A N 1
ATOM 740 C CA . GLU A 1 93 ? 13.486 -9.634 2.034 1.00 46.50 93 GLU A CA 1
ATOM 741 C C . GLU A 1 93 ? 13.989 -9.114 0.680 1.00 46.50 93 GLU A C 1
ATOM 743 O O . GLU A 1 93 ? 13.244 -9.118 -0.291 1.00 46.50 93 GLU A O 1
ATOM 748 N N . ASN A 1 94 ? 15.266 -8.728 0.607 1.00 45.53 94 ASN A N 1
ATOM 749 C CA . ASN A 1 94 ? 16.139 -8.817 -0.577 1.00 45.53 94 ASN A CA 1
ATOM 750 C C . ASN A 1 94 ? 15.515 -8.540 -1.972 1.00 45.53 94 ASN A C 1
ATOM 752 O O . ASN A 1 94 ? 15.890 -9.167 -2.964 1.00 45.53 94 ASN A O 1
ATOM 756 N N . ARG A 1 95 ? 14.572 -7.601 -2.069 1.00 50.66 95 ARG A N 1
ATOM 757 C CA . ARG A 1 95 ? 14.042 -7.056 -3.319 1.00 50.66 95 ARG A CA 1
ATOM 758 C C . ARG A 1 95 ? 14.498 -5.617 -3.345 1.00 50.66 95 ARG A C 1
ATOM 760 O O . ARG A 1 95 ? 13.931 -4.773 -2.659 1.00 50.66 95 ARG A O 1
ATOM 767 N N . GLU A 1 96 ? 15.558 -5.340 -4.091 1.00 56.75 96 GLU A N 1
ATOM 768 C CA . GLU A 1 96 ? 15.914 -3.961 -4.393 1.00 56.75 96 GLU A CA 1
ATOM 769 C C . GLU A 1 96 ? 14.668 -3.308 -5.009 1.00 56.75 96 GLU A C 1
ATOM 771 O O . GLU A 1 96 ? 14.202 -3.726 -6.068 1.00 56.75 96 GLU A O 1
ATOM 776 N N . CYS A 1 97 ? 14.053 -2.369 -4.288 1.00 60.16 97 CYS A N 1
ATOM 777 C CA . CYS A 1 97 ? 12.994 -1.504 -4.791 1.00 60.16 97 CYS A CA 1
ATOM 778 C C . CYS A 1 97 ? 13.696 -0.238 -5.310 1.00 60.16 97 CYS A C 1
ATOM 780 O O . CYS A 1 97 ? 13.813 0.731 -4.560 1.00 60.16 97 CYS A O 1
ATOM 782 N N . PRO A 1 98 ? 14.231 -0.206 -6.548 1.00 53.34 98 PRO A N 1
ATOM 783 C CA . PRO A 1 98 ? 14.923 0.976 -7.061 1.00 53.34 98 PRO A CA 1
ATOM 784 C C . PRO A 1 98 ? 13.986 2.187 -7.181 1.00 53.34 98 PRO A C 1
ATOM 786 O O . PRO A 1 98 ? 14.447 3.323 -7.253 1.00 53.34 98 PRO A O 1
ATOM 789 N N . ILE A 1 99 ? 12.666 1.956 -7.182 1.00 55.66 99 ILE A N 1
ATOM 790 C CA . ILE A 1 99 ? 11.631 2.980 -7.297 1.00 55.66 99 ILE A CA 1
ATOM 791 C C . ILE A 1 99 ? 10.700 2.894 -6.080 1.00 55.66 99 ILE A C 1
ATOM 793 O O . ILE A 1 99 ? 9.650 2.251 -6.095 1.00 55.66 99 ILE A O 1
ATOM 797 N N . SER A 1 100 ? 11.090 3.575 -5.005 1.00 52.25 100 SER A N 1
ATOM 798 C CA . SER A 1 100 ? 10.283 3.706 -3.789 1.00 52.25 100 SER A CA 1
ATOM 799 C C . SER A 1 100 ? 9.444 4.984 -3.853 1.00 52.25 100 SER A C 1
ATOM 801 O O . SER A 1 100 ? 9.763 5.989 -3.221 1.00 52.25 100 SER A O 1
ATOM 803 N N . PHE A 1 101 ? 8.372 4.989 -4.650 1.00 48.31 101 PHE A N 1
ATOM 804 C CA . PHE A 1 101 ? 7.412 6.096 -4.620 1.00 48.31 101 PHE A CA 1
ATOM 805 C C . PHE A 1 101 ? 6.351 5.836 -3.547 1.00 48.31 101 PHE A C 1
ATOM 807 O O . PHE A 1 101 ? 5.584 4.878 -3.623 1.00 48.31 101 PHE A O 1
ATOM 814 N N . PHE A 1 102 ? 6.296 6.736 -2.563 1.00 49.41 102 PHE A N 1
ATOM 815 C CA . PHE A 1 102 ? 5.305 6.822 -1.484 1.00 49.41 102 PHE A CA 1
ATOM 816 C C . PHE A 1 102 ? 3.900 7.112 -2.062 1.00 49.41 102 PHE A C 1
ATOM 818 O O . PHE A 1 102 ? 3.348 8.204 -1.934 1.00 49.41 102 PHE A O 1
ATOM 825 N N . THR A 1 103 ? 3.310 6.156 -2.776 1.00 50.41 103 THR A N 1
ATOM 826 C CA . THR A 1 103 ? 2.013 6.310 -3.452 1.00 50.41 103 THR A CA 1
ATOM 827 C C . THR A 1 103 ? 0.848 5.997 -2.517 1.00 50.41 103 THR A C 1
ATOM 829 O O . THR A 1 103 ? -0.034 5.227 -2.856 1.00 50.41 103 THR A O 1
ATOM 832 N N . CYS A 1 104 ? 0.798 6.632 -1.345 1.00 47.22 104 CYS A N 1
ATOM 833 C CA . CYS A 1 104 ? -0.443 6.683 -0.561 1.00 47.22 104 CYS A CA 1
ATOM 834 C C . CYS A 1 104 ? -1.049 8.092 -0.547 1.00 47.22 104 CYS A C 1
ATOM 836 O O . CYS A 1 104 ? -2.259 8.234 -0.655 1.00 47.22 104 CYS A O 1
ATOM 838 N N . LEU A 1 105 ? -0.229 9.152 -0.557 1.00 43.75 105 LEU A N 1
ATOM 839 C CA . LEU A 1 105 ? -0.751 10.528 -0.608 1.00 43.75 105 LEU A CA 1
ATOM 840 C C . LEU A 1 105 ? -1.412 10.875 -1.951 1.00 43.75 105 LEU A C 1
ATOM 842 O O . LEU A 1 105 ? -2.246 11.766 -2.009 1.00 43.75 105 LEU A O 1
ATOM 846 N N . SER A 1 106 ? -1.067 10.159 -3.024 1.00 41.72 106 SER A N 1
ATOM 847 C CA . SER A 1 106 ? -1.645 10.381 -4.352 1.00 41.72 106 SER A CA 1
ATOM 848 C C . SER A 1 106 ? -2.918 9.551 -4.587 1.00 41.72 106 SER A C 1
ATOM 850 O O . SER A 1 106 ? -3.854 10.055 -5.189 1.00 41.72 106 SER A O 1
ATOM 852 N N . LEU A 1 107 ? -3.036 8.308 -4.108 1.00 40.69 107 LEU A N 1
ATOM 853 C CA . LEU A 1 107 ? -4.143 7.430 -4.537 1.00 40.69 107 LEU A CA 1
ATOM 854 C C . LEU A 1 107 ? -5.528 7.790 -3.968 1.00 40.69 107 LEU A C 1
ATOM 856 O O . LEU A 1 107 ? -6.524 7.425 -4.598 1.00 40.69 107 LEU A O 1
ATOM 860 N N . CYS A 1 108 ? -5.610 8.561 -2.876 1.00 39.50 108 CYS A N 1
ATOM 861 C CA . CYS A 1 108 ? -6.880 9.146 -2.421 1.00 39.50 108 CYS A CA 1
ATOM 862 C C . CYS A 1 108 ? -7.495 10.114 -3.451 1.00 39.50 108 CYS A C 1
ATOM 864 O O . CYS A 1 108 ? -8.713 10.254 -3.489 1.00 39.50 108 CYS A O 1
ATOM 866 N N . GLU A 1 109 ? -6.688 10.733 -4.323 1.00 36.97 109 GLU A N 1
ATOM 867 C CA . GLU A 1 109 ? -7.179 11.633 -5.379 1.00 36.97 109 GLU A CA 1
ATOM 868 C C . GLU A 1 109 ? -7.422 10.929 -6.728 1.00 36.97 109 GLU A C 1
ATOM 870 O O . GLU A 1 109 ? -8.168 11.447 -7.554 1.00 36.97 109 GLU A O 1
ATOM 875 N N . TYR A 1 110 ? -6.837 9.747 -6.974 1.00 44.88 110 TYR A N 1
ATOM 876 C CA . TYR A 1 110 ? -6.806 9.136 -8.320 1.00 44.88 110 TYR A CA 1
ATOM 877 C C . TYR A 1 110 ? -7.575 7.816 -8.483 1.00 44.88 110 TYR A C 1
ATOM 879 O O . TYR A 1 110 ? -7.529 7.239 -9.566 1.00 44.88 110 TYR A O 1
ATOM 887 N N . THR A 1 111 ? -8.286 7.315 -7.467 1.00 40.97 111 THR A N 1
ATOM 888 C CA . THR A 1 111 ? -9.035 6.039 -7.583 1.00 40.97 111 THR A CA 1
ATOM 889 C C . THR A 1 111 ? -10.562 6.169 -7.567 1.00 40.97 111 THR A C 1
ATOM 891 O O . THR A 1 111 ? -11.251 5.155 -7.558 1.00 40.97 111 THR A O 1
ATOM 894 N N . TRP A 1 112 ? -11.104 7.389 -7.670 1.00 41.50 112 TRP A N 1
ATOM 895 C CA . TRP A 1 112 ? -12.558 7.631 -7.639 1.00 41.50 112 TRP A CA 1
ATOM 896 C C . TRP A 1 112 ? -13.151 8.322 -8.872 1.00 41.50 112 TRP A C 1
ATOM 898 O O . TRP A 1 112 ? -14.296 8.761 -8.841 1.00 41.50 112 TRP A O 1
ATOM 908 N N . TYR A 1 113 ? -12.403 8.396 -9.969 1.00 31.70 113 TYR A N 1
ATOM 909 C CA . TYR A 1 113 ? -12.928 8.843 -11.257 1.00 31.70 113 TYR A CA 1
ATOM 910 C C . TYR A 1 113 ? -12.394 7.939 -12.362 1.00 31.70 113 TYR A C 1
ATOM 912 O O . TYR A 1 113 ? -11.342 8.218 -12.927 1.00 31.70 113 TYR A O 1
ATOM 920 N N . HIS A 1 114 ? -13.099 6.836 -12.610 1.00 36.84 114 HIS A N 1
ATOM 921 C CA . HIS A 1 114 ? -13.463 6.337 -13.940 1.00 36.84 114 HIS A CA 1
ATOM 922 C C . HIS A 1 114 ? -14.423 5.154 -13.820 1.00 36.84 114 HIS A C 1
ATOM 924 O O . HIS A 1 114 ? -14.121 4.224 -13.041 1.00 36.84 114 HIS A O 1
#

Radius of gyration: 14.23 Å; chains: 1; bounding box: 35×26×44 Å

Sequence (114 aa):
MDMNEEDEAKTCVFWDMEDCPIPEGLNPHSVYRNIRAALANKGYRGEVTITAYGDKNQIPGYFESAGISLIPAGDKYARFRRMRLDFWSPTIENRECPISFFTCLSLCEYTWYH

pLDDT: mean 73.83, std 17.5, range [31.7, 91.06]

Foldseek 3Di:
DPDPLVVAAEAEEEAECVLPNDDPPDFLLNVLVVVQVVCVVVVRNHHYQAEYEDAPVPPCVRNVVSRYHYDYADDPVRSVVVSVCVLVDPPPPDRPNVDHDHPHVPVVPPPPDD

InterPro domains:
  IPR021139 NYN domain [PF01936] (10-87)
  IPR024768 Meiosis regulator and mRNA stability factor 1 [PTHR14379] (6-94)